Protein AF-A0A5C2RQ95-F1 (afdb_monomer_lite)

pLDDT: mean 75.96, std 21.47, range [30.69, 95.62]

InterPro domains:
  IPR017438 Inorganic polyphosphate/ATP-NAD kinase, N-terminal [G3DSA:3.40.50.10330] (5-101)

Organism: NCBI:txid1328759

Secondary structure (DSSP, 8-state):
-----------------------------------SS--SEEEE--S---HHHHHHHHHHHHHHHHH-TT-EEEE-S-TTPPTTPEEP---TTSPPPSEEE-

Structure (mmCIF, N/CA/C/O backbone):
data_AF-A0A5C2RQ95-F1
#
_entry.id   AF-A0A5C2RQ95-F1
#
loop_
_atom_site.group_PDB
_atom_site.id
_atom_site.type_symbol
_atom_site.label_atom_id
_atom_site.label_alt_id
_atom_site.label_comp_id
_atom_site.label_asym_id
_atom_site.label_entity_id
_atom_site.label_seq_id
_atom_site.pdbx_PDB_ins_code
_atom_site.Cartn_x
_atom_site.Cartn_y
_atom_site.Cartn_z
_atom_site.occupancy
_atom_site.B_iso_or_equiv
_atom_site.auth_seq_id
_atom_site.auth_comp_id
_atom_site.auth_asym_id
_atom_site.auth_atom_id
_atom_site.pdbx_PDB_model_num
ATOM 1 N N . MET A 1 1 ? 70.426 -55.345 15.291 1.00 38.66 1 MET A N 1
ATOM 2 C CA . MET A 1 1 ? 71.324 -54.428 16.028 1.00 38.66 1 MET A CA 1
ATOM 3 C C . MET A 1 1 ? 70.531 -53.133 16.248 1.00 38.66 1 MET A C 1
ATOM 5 O O . MET A 1 1 ? 70.116 -52.571 15.247 1.00 38.66 1 MET A O 1
ATOM 9 N N . GLN A 1 2 ? 69.908 -52.916 17.423 1.00 34.28 2 GLN A N 1
ATOM 10 C CA . GLN A 1 2 ? 70.396 -52.098 18.573 1.00 34.28 2 GLN A CA 1
ATOM 11 C C . GLN A 1 2 ? 70.689 -50.635 18.153 1.00 34.28 2 GLN A C 1
ATOM 13 O O . GLN A 1 2 ? 71.493 -50.454 17.251 1.00 34.28 2 GLN A O 1
ATOM 18 N N . ASN A 1 3 ? 70.032 -49.563 18.639 1.00 30.69 3 ASN A N 1
ATOM 19 C CA . ASN A 1 3 ? 69.740 -49.069 20.014 1.00 30.69 3 ASN A CA 1
ATOM 20 C C . ASN A 1 3 ? 68.450 -48.172 20.010 1.00 30.69 3 ASN A C 1
ATOM 22 O O . ASN A 1 3 ? 68.146 -47.632 18.952 1.00 30.69 3 ASN A O 1
ATOM 26 N N . ILE A 1 4 ? 67.557 -48.017 21.021 1.00 36.50 4 ILE A N 1
ATOM 27 C CA . ILE A 1 4 ? 67.651 -47.644 22.471 1.00 36.50 4 ILE A CA 1
ATOM 28 C C . ILE A 1 4 ? 68.211 -46.202 22.624 1.00 36.50 4 ILE A C 1
ATOM 30 O O . ILE A 1 4 ? 69.258 -45.943 22.053 1.00 36.50 4 ILE A O 1
ATOM 34 N N . LEU A 1 5 ? 67.682 -45.176 23.323 1.00 35.31 5 LEU A N 1
ATOM 35 C CA . LEU A 1 5 ? 66.635 -44.880 24.337 1.00 35.31 5 LEU A CA 1
ATOM 36 C C . LEU A 1 5 ? 66.556 -43.317 24.421 1.00 35.31 5 LEU A C 1
ATOM 38 O O . LEU A 1 5 ? 67.523 -42.670 24.030 1.00 35.31 5 LEU A O 1
ATOM 42 N N . VAL A 1 6 ? 65.472 -42.635 24.831 1.00 36.56 6 VAL A N 1
ATOM 43 C CA . VAL A 1 6 ? 65.218 -42.017 26.174 1.00 36.56 6 VAL A CA 1
ATOM 44 C C . VAL A 1 6 ? 64.040 -41.024 25.974 1.00 36.56 6 VAL A C 1
ATOM 46 O O . VAL A 1 6 ? 64.121 -40.199 25.074 1.00 36.56 6 VAL A O 1
ATOM 49 N N . SER A 1 7 ? 62.851 -41.214 26.587 1.00 36.97 7 SER A N 1
ATOM 50 C CA . SER A 1 7 ? 62.393 -40.719 27.924 1.00 36.97 7 SER A CA 1
ATOM 51 C C . SER A 1 7 ? 62.206 -39.178 27.972 1.00 36.97 7 SER A C 1
ATOM 53 O O . SER A 1 7 ? 63.091 -38.474 27.518 1.00 36.97 7 SER A O 1
ATOM 55 N N . LEU A 1 8 ? 61.168 -38.507 28.507 1.00 37.28 8 LEU A N 1
ATOM 56 C CA . LEU A 1 8 ? 60.124 -38.760 29.523 1.00 37.28 8 LEU A CA 1
ATOM 57 C C . LEU A 1 8 ? 59.082 -37.606 29.529 1.00 37.28 8 LEU A C 1
ATOM 59 O O . LEU A 1 8 ? 59.380 -36.522 29.032 1.00 37.28 8 LEU A O 1
ATOM 63 N N . ARG A 1 9 ? 57.989 -37.819 30.296 1.00 37.69 9 ARG A N 1
ATOM 64 C CA . ARG A 1 9 ? 56.918 -36.908 30.809 1.00 37.69 9 ARG A CA 1
ATOM 65 C C . ARG A 1 9 ? 55.634 -36.956 29.958 1.00 37.69 9 ARG A C 1
ATOM 67 O O . ARG A 1 9 ? 55.657 -36.549 28.811 1.00 37.69 9 ARG A O 1
ATOM 74 N N . GLY A 1 10 ? 54.500 -37.520 30.394 1.00 31.94 10 GLY A N 1
ATOM 75 C CA . GLY A 1 10 ? 53.832 -37.453 31.708 1.00 31.94 10 GLY A CA 1
ATOM 76 C C . GLY A 1 10 ? 52.974 -36.182 31.739 1.00 31.94 10 GLY A C 1
ATOM 77 O O . GLY A 1 10 ? 53.542 -35.099 31.795 1.00 31.94 10 GLY A O 1
ATOM 78 N N . SER A 1 11 ? 51.650 -36.235 31.543 1.00 44.09 11 SER A N 1
ATOM 79 C CA . SER A 1 11 ? 50.656 -36.440 32.615 1.00 44.09 11 SER A CA 1
ATOM 80 C C . SER A 1 11 ? 49.204 -36.497 32.068 1.00 44.09 11 SER A C 1
ATOM 82 O O . SER A 1 11 ? 48.991 -36.177 30.900 1.00 44.09 11 SER A O 1
ATOM 84 N N . PRO A 1 12 ? 48.212 -36.922 32.882 1.00 46.44 12 PRO A N 1
ATOM 85 C CA . PRO A 1 12 ? 46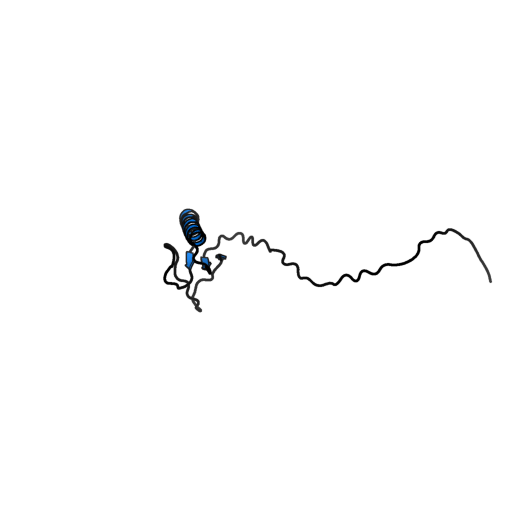.966 -37.559 32.437 1.00 46.44 12 PRO A CA 1
ATOM 86 C C . PRO A 1 12 ? 45.736 -36.640 32.514 1.00 46.44 12 PRO A C 1
ATOM 88 O O . PRO A 1 12 ? 45.699 -35.771 33.380 1.00 46.44 12 PRO A O 1
ATOM 91 N N . THR A 1 13 ? 44.667 -36.903 31.744 1.00 37.47 13 THR A N 1
ATOM 92 C CA . THR A 1 13 ? 43.289 -36.778 32.276 1.00 37.47 13 THR A CA 1
ATOM 93 C C . THR A 1 13 ? 42.237 -37.577 31.489 1.00 37.47 13 THR A C 1
ATOM 95 O O . THR A 1 13 ? 42.148 -37.538 30.267 1.00 37.47 13 THR A O 1
ATOM 98 N N . THR A 1 14 ? 41.455 -38.297 32.284 1.00 41.19 14 THR A N 1
ATOM 99 C CA . THR A 1 14 ? 40.262 -39.128 32.097 1.00 41.19 14 THR A CA 1
ATOM 100 C C . THR A 1 14 ? 39.053 -38.426 31.446 1.00 41.19 14 THR A C 1
ATOM 102 O O . THR A 1 14 ? 38.634 -37.369 31.895 1.00 41.19 14 THR A O 1
ATOM 105 N N . THR A 1 15 ? 38.504 -39.087 30.421 1.00 39.03 15 THR A N 1
ATOM 106 C CA . THR A 1 15 ? 37.096 -39.477 30.149 1.00 39.03 15 THR A CA 1
ATOM 107 C C . THR A 1 15 ? 35.890 -38.512 30.266 1.00 39.03 15 THR A C 1
ATOM 109 O O . THR A 1 15 ? 35.686 -37.827 31.258 1.00 39.03 15 THR A O 1
ATOM 112 N N . HIS A 1 16 ? 34.984 -38.706 29.286 1.00 42.34 16 HIS A N 1
ATOM 113 C CA . HIS A 1 16 ? 33.536 -38.425 29.216 1.00 42.34 16 HIS A CA 1
ATOM 114 C C . HIS A 1 16 ? 33.072 -36.964 29.088 1.00 42.34 16 HIS A C 1
ATOM 116 O O . HIS A 1 16 ? 33.043 -36.215 30.055 1.00 42.34 16 HIS A O 1
ATOM 122 N N . THR A 1 17 ? 32.464 -36.626 27.944 1.00 39.97 17 THR A N 1
ATOM 123 C CA . THR A 1 17 ? 30.991 -36.565 27.829 1.00 39.97 17 THR A CA 1
ATOM 124 C C . THR A 1 17 ? 30.573 -36.235 26.395 1.00 39.97 17 THR A C 1
ATOM 126 O O . THR A 1 17 ? 31.084 -35.324 25.756 1.00 39.97 17 THR A O 1
ATOM 129 N N . SER A 1 18 ? 29.634 -37.042 25.915 1.00 50.84 18 SER A N 1
ATOM 130 C CA . SER A 1 18 ? 28.886 -36.913 24.672 1.00 50.84 18 SER A CA 1
ATOM 131 C C . SER A 1 18 ? 28.070 -35.619 24.626 1.00 50.84 18 SER A C 1
ATOM 133 O O . SER A 1 18 ? 27.235 -35.390 25.498 1.00 50.84 18 SER A O 1
ATOM 135 N N . CYS A 1 19 ? 28.185 -34.875 23.533 1.00 35.62 19 CYS A N 1
ATOM 136 C CA . CYS A 1 19 ? 27.106 -34.030 23.035 1.00 35.62 19 CYS A CA 1
ATOM 137 C C . CYS A 1 19 ? 27.046 -34.169 21.509 1.00 35.62 19 CYS A C 1
ATOM 139 O O . CYS A 1 19 ? 27.772 -33.506 20.774 1.00 35.62 19 CYS A O 1
ATOM 141 N N . ASN A 1 20 ? 26.172 -35.067 21.041 1.00 48.62 20 ASN A N 1
ATOM 142 C CA . ASN A 1 20 ? 25.694 -35.062 19.662 1.00 48.62 20 ASN A CA 1
ATOM 143 C C . ASN A 1 20 ? 25.032 -33.704 19.397 1.00 48.62 20 ASN A C 1
ATOM 145 O O . ASN A 1 20 ? 23.923 -33.447 19.867 1.00 48.62 20 ASN A O 1
ATOM 149 N N . ALA A 1 21 ? 25.717 -32.834 18.660 1.00 47.78 21 ALA A N 1
ATOM 150 C CA . ALA A 1 21 ? 25.097 -31.666 18.061 1.00 47.78 21 ALA A CA 1
ATOM 151 C C . ALA A 1 21 ? 24.236 -32.146 16.886 1.00 47.78 21 ALA A C 1
ATOM 153 O O . ALA A 1 21 ? 24.747 -32.696 15.913 1.00 47.78 21 ALA A O 1
ATOM 154 N N . ASN A 1 22 ? 22.923 -31.985 17.013 1.00 58.09 22 ASN A N 1
ATOM 155 C CA . ASN A 1 22 ? 21.973 -32.247 15.941 1.00 58.09 22 ASN A CA 1
ATOM 156 C C . ASN A 1 22 ? 22.106 -31.114 14.901 1.00 58.09 22 ASN A C 1
ATOM 158 O O . ASN A 1 22 ? 21.931 -29.954 15.287 1.00 58.09 22 ASN A O 1
ATOM 162 N N . PRO A 1 23 ? 22.439 -31.378 13.626 1.00 62.28 23 PRO A N 1
ATOM 163 C CA . PRO A 1 23 ? 22.611 -30.325 12.642 1.00 62.28 23 PRO A CA 1
ATOM 164 C C . PRO A 1 23 ? 21.309 -30.162 11.869 1.00 62.28 23 PRO A C 1
ATOM 166 O O . PRO A 1 23 ? 21.198 -30.718 10.794 1.00 62.28 23 PRO A O 1
ATOM 169 N N . ASP A 1 24 ? 20.320 -29.442 12.400 1.00 61.56 24 ASP A N 1
ATOM 170 C CA . ASP A 1 24 ? 19.222 -28.958 11.555 1.00 61.56 24 ASP A CA 1
ATOM 171 C C . ASP A 1 24 ? 18.406 -27.868 12.248 1.00 61.56 24 ASP A C 1
ATOM 173 O O . ASP A 1 24 ? 17.505 -28.117 13.051 1.00 61.56 24 ASP A O 1
ATOM 177 N N . THR A 1 25 ? 18.673 -26.617 11.886 1.00 63.22 25 THR A N 1
ATOM 178 C CA . THR A 1 25 ? 17.584 -25.651 11.715 1.00 63.22 25 THR A CA 1
ATOM 179 C C . THR A 1 25 ? 18.032 -24.596 10.707 1.00 63.22 25 THR A C 1
ATOM 181 O O . THR A 1 25 ? 19.037 -23.928 10.951 1.00 63.22 25 THR A O 1
ATOM 184 N N . PRO A 1 26 ? 17.346 -24.441 9.560 1.00 58.72 26 PRO A N 1
ATOM 185 C CA . PRO A 1 26 ? 17.697 -23.408 8.601 1.00 58.72 26 PRO A CA 1
ATOM 186 C C . PRO A 1 26 ? 17.450 -22.040 9.233 1.00 58.72 26 PRO A C 1
ATOM 188 O O . PRO A 1 26 ? 16.334 -21.705 9.640 1.00 58.72 26 PRO A O 1
ATOM 191 N N . ASP A 1 27 ? 18.531 -21.275 9.318 1.00 57.53 27 ASP A N 1
ATOM 192 C CA . ASP A 1 27 ? 18.563 -19.883 9.725 1.00 57.53 27 ASP A CA 1
ATOM 193 C C . ASP A 1 27 ? 17.559 -19.081 8.879 1.00 57.53 27 ASP A C 1
ATOM 195 O O . ASP A 1 27 ? 17.742 -18.876 7.676 1.00 57.53 27 ASP A O 1
ATOM 199 N N . LYS A 1 28 ? 16.456 -18.642 9.498 1.00 61.12 28 LYS A N 1
ATOM 200 C CA . LYS A 1 28 ? 15.562 -17.628 8.924 1.00 61.12 28 LYS A CA 1
ATOM 201 C C . LYS A 1 28 ? 16.233 -16.261 9.062 1.00 61.12 28 LYS A C 1
ATOM 203 O O . LYS A 1 28 ? 15.689 -15.358 9.698 1.00 61.12 28 LYS A O 1
ATOM 208 N N . THR A 1 29 ? 17.416 -16.091 8.482 1.00 61.38 29 THR A N 1
ATOM 209 C CA . THR A 1 29 ? 18.078 -14.793 8.454 1.00 61.38 29 THR A CA 1
ATOM 210 C C . THR A 1 29 ? 17.258 -13.883 7.551 1.00 61.38 29 THR A C 1
ATOM 212 O O . THR A 1 29 ? 17.144 -14.105 6.342 1.00 61.38 29 THR A O 1
ATOM 215 N N . ALA A 1 30 ? 16.655 -12.849 8.135 1.00 61.88 30 ALA A N 1
ATOM 216 C CA . ALA A 1 30 ? 16.008 -11.791 7.378 1.00 61.88 30 ALA A CA 1
ATOM 217 C C . ALA A 1 30 ? 17.029 -11.194 6.393 1.00 61.88 30 ALA A C 1
ATOM 219 O O . ALA A 1 30 ? 17.993 -10.539 6.794 1.00 61.88 30 ALA A O 1
ATOM 220 N N . ARG A 1 31 ? 16.850 -11.442 5.090 1.00 73.56 31 ARG A N 1
ATOM 221 C CA . ARG A 1 31 ? 17.704 -10.839 4.062 1.00 73.56 31 ARG A CA 1
ATOM 222 C C . ARG A 1 31 ? 17.320 -9.374 3.939 1.00 73.56 31 ARG A C 1
ATOM 224 O O . ARG A 1 31 ? 16.189 -9.054 3.582 1.00 73.56 31 ARG A O 1
ATOM 231 N N . ARG A 1 32 ? 18.267 -8.476 4.220 1.00 64.12 32 ARG A N 1
ATOM 232 C CA . ARG A 1 32 ? 18.078 -7.047 3.974 1.00 64.12 32 ARG A CA 1
ATOM 233 C C . ARG A 1 32 ? 17.991 -6.827 2.467 1.00 64.12 32 ARG A C 1
ATOM 235 O O . ARG A 1 32 ? 18.992 -6.933 1.763 1.00 64.12 32 ARG A O 1
ATOM 242 N N . VAL A 1 33 ? 16.792 -6.541 1.979 1.00 67.81 33 VAL A N 1
ATOM 243 C CA . VAL A 1 33 ? 16.565 -6.194 0.579 1.00 67.81 33 VAL A CA 1
ATOM 244 C C . VAL A 1 33 ? 16.884 -4.713 0.409 1.00 67.81 33 VAL A C 1
ATOM 246 O O . VAL A 1 33 ? 16.088 -3.851 0.759 1.00 67.81 33 VAL A O 1
ATOM 249 N N . THR A 1 34 ? 18.080 -4.410 -0.090 1.00 63.31 34 THR A N 1
ATOM 250 C CA . THR A 1 34 ? 18.441 -3.065 -0.551 1.00 63.31 34 THR A CA 1
ATOM 251 C C . THR A 1 34 ? 18.574 -3.097 -2.064 1.00 63.31 34 THR A C 1
ATOM 253 O O . THR A 1 34 ? 19.677 -2.997 -2.599 1.00 63.31 34 THR A O 1
ATOM 256 N N . HIS A 1 35 ? 17.461 -3.288 -2.774 1.00 60.06 35 HIS A N 1
ATOM 257 C CA . HIS A 1 35 ? 17.434 -2.882 -4.174 1.00 60.06 35 HIS A CA 1
ATOM 258 C C . HIS A 1 35 ? 17.555 -1.359 -4.131 1.00 60.06 35 HIS A C 1
ATOM 260 O O . HIS A 1 35 ? 16.681 -0.706 -3.574 1.00 60.06 35 HIS A O 1
ATOM 266 N N . GLY A 1 36 ? 18.648 -0.775 -4.627 1.00 61.81 36 GLY A N 1
ATOM 267 C CA . GLY A 1 36 ? 18.838 0.685 -4.701 1.00 61.81 36 GLY A CA 1
ATOM 268 C C . GLY A 1 36 ? 17.862 1.381 -5.665 1.00 61.81 36 GLY A C 1
ATOM 269 O O . GLY A 1 36 ? 18.211 2.381 -6.278 1.00 61.81 36 GLY A O 1
ATOM 270 N N . ILE A 1 37 ? 16.677 0.799 -5.843 1.00 71.06 37 ILE A N 1
ATOM 271 C CA . ILE A 1 37 ? 15.620 1.123 -6.781 1.00 71.06 37 ILE A CA 1
ATOM 272 C C . ILE A 1 37 ? 14.374 1.329 -5.922 1.00 71.06 37 ILE A C 1
ATOM 274 O O . ILE A 1 37 ? 13.937 0.407 -5.231 1.00 71.06 37 ILE A O 1
ATOM 278 N N . SER A 1 38 ? 13.824 2.540 -5.943 1.00 82.88 38 SER A N 1
ATOM 279 C CA . SER A 1 38 ? 12.523 2.810 -5.335 1.00 82.88 38 SER A CA 1
ATOM 280 C C . SER A 1 38 ? 11.454 1.957 -6.032 1.00 82.88 38 SER A C 1
ATOM 282 O O . SER A 1 38 ? 11.435 1.936 -7.267 1.00 82.88 38 SER A O 1
ATOM 284 N N . PRO A 1 39 ? 10.582 1.252 -5.287 1.00 91.25 39 PRO A N 1
ATOM 285 C CA . PRO A 1 39 ? 9.513 0.461 -5.887 1.00 91.25 39 PRO A CA 1
ATOM 286 C C . PRO A 1 39 ? 8.581 1.383 -6.671 1.00 91.25 39 PRO A C 1
ATOM 288 O O . PRO A 1 39 ? 8.212 2.441 -6.175 1.00 91.25 39 PRO A O 1
ATOM 291 N N . LYS A 1 40 ? 8.196 0.989 -7.882 1.00 93.38 40 LYS A N 1
ATOM 292 C CA . LYS A 1 40 ? 7.229 1.700 -8.727 1.00 93.38 40 LYS A CA 1
ATOM 293 C C . LYS A 1 40 ? 5.803 1.232 -8.468 1.00 93.38 40 LYS A C 1
ATOM 295 O O . LYS A 1 40 ? 4.863 1.981 -8.725 1.00 93.38 40 LYS A O 1
ATOM 300 N N . SER A 1 41 ? 5.636 0.014 -7.962 1.00 94.44 41 SER A N 1
ATOM 301 C CA . SER A 1 41 ? 4.337 -0.590 -7.673 1.00 94.44 41 SER A CA 1
ATOM 302 C C . SER A 1 41 ? 4.312 -1.239 -6.287 1.00 94.44 41 SER A C 1
ATOM 304 O O . SER A 1 41 ? 5.178 -2.036 -5.921 1.00 94.44 41 SER A O 1
ATOM 306 N N . VAL A 1 42 ? 3.291 -0.903 -5.499 1.00 94.88 42 VAL A N 1
ATOM 307 C CA . VAL A 1 42 ? 3.089 -1.438 -4.147 1.00 94.88 42 VAL A CA 1
ATOM 308 C C . VAL A 1 42 ? 1.714 -2.078 -4.070 1.00 94.88 42 VAL A C 1
ATOM 310 O O . VAL A 1 42 ? 0.725 -1.429 -4.387 1.00 94.88 42 VAL A O 1
ATOM 313 N N . LEU A 1 43 ? 1.630 -3.325 -3.615 1.00 95.19 43 LEU A N 1
ATOM 314 C CA . LEU A 1 43 ? 0.370 -3.987 -3.294 1.00 95.19 43 LEU A CA 1
ATOM 315 C C . LEU A 1 43 ? 0.180 -4.020 -1.778 1.00 95.19 43 LEU A C 1
ATOM 317 O O . LEU A 1 43 ? 0.952 -4.654 -1.058 1.00 95.19 43 LEU A O 1
ATOM 321 N N . ILE A 1 44 ? -0.872 -3.366 -1.300 1.00 93.69 44 ILE A N 1
ATOM 322 C CA . ILE A 1 44 ? -1.318 -3.482 0.085 1.00 93.69 44 ILE A CA 1
ATOM 323 C C . ILE A 1 44 ? -2.327 -4.626 0.145 1.00 93.69 44 ILE A C 1
ATOM 325 O O . ILE A 1 44 ? -3.384 -4.579 -0.487 1.00 93.69 44 ILE A O 1
ATOM 329 N N . VAL A 1 45 ? -1.993 -5.660 0.909 1.00 90.00 45 VAL A N 1
ATOM 330 C CA . VAL A 1 45 ? -2.917 -6.738 1.259 1.00 90.00 45 VAL A CA 1
ATOM 331 C C . VAL A 1 45 ? -3.288 -6.580 2.721 1.00 90.00 45 VAL A C 1
ATOM 333 O O . VAL A 1 45 ? -2.452 -6.240 3.548 1.00 90.00 45 VAL A O 1
ATOM 336 N N . ASN A 1 46 ? -4.547 -6.813 3.067 1.00 85.12 46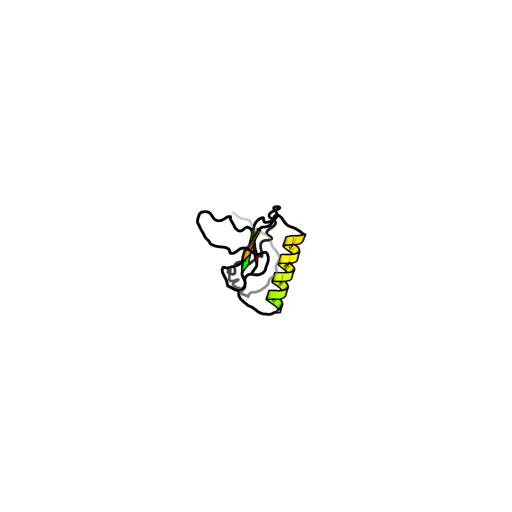 ASN A N 1
ATOM 337 C CA . ASN A 1 46 ? -4.966 -6.715 4.454 1.00 85.12 46 ASN A CA 1
ATOM 338 C C . ASN A 1 46 ? -5.852 -7.904 4.815 1.00 85.12 46 ASN A C 1
ATOM 340 O O . ASN A 1 46 ? -6.854 -8.176 4.159 1.00 85.12 46 ASN A O 1
ATOM 344 N N . LYS A 1 47 ? -5.533 -8.590 5.913 1.00 81.00 47 LYS A N 1
ATOM 345 C CA . LYS A 1 47 ? -6.370 -9.675 6.437 1.00 81.00 47 LYS A CA 1
ATOM 346 C C . LYS A 1 47 ? -7.387 -9.202 7.482 1.00 81.00 47 LYS A C 1
ATOM 348 O O . LYS A 1 47 ? -8.457 -9.800 7.581 1.00 81.00 47 LYS A O 1
ATOM 353 N N . LEU A 1 48 ? -7.089 -8.153 8.256 1.00 84.50 48 LEU A N 1
ATOM 354 C CA . LEU A 1 48 ? -7.876 -7.728 9.423 1.00 84.50 48 LEU A CA 1
ATOM 355 C C . LEU A 1 48 ? -8.358 -6.275 9.302 1.00 84.50 48 LEU A C 1
ATOM 357 O O . LEU A 1 48 ? -7.589 -5.360 9.039 1.00 84.50 48 LEU A O 1
ATOM 361 N N . ARG A 1 49 ? -9.649 -6.036 9.550 1.00 83.44 49 ARG A N 1
ATOM 362 C CA . ARG A 1 49 ? -10.288 -4.709 9.430 1.00 83.44 49 ARG A CA 1
ATOM 363 C C . ARG A 1 49 ? -10.448 -4.003 10.766 1.00 83.44 49 ARG A C 1
ATOM 365 O O . ARG A 1 49 ? -11.509 -3.476 11.089 1.00 83.44 49 ARG A O 1
ATOM 372 N N . THR A 1 50 ? -9.410 -4.045 11.590 1.00 91.69 50 THR A N 1
ATOM 373 C CA . THR A 1 50 ? -9.443 -3.301 12.847 1.00 91.69 50 THR A CA 1
ATOM 374 C C . THR A 1 50 ? -9.198 -1.823 12.559 1.00 91.69 50 THR A C 1
ATOM 376 O O . THR A 1 50 ? -8.441 -1.473 11.653 1.00 91.69 50 THR A O 1
ATOM 379 N N . LYS A 1 51 ? -9.829 -0.946 13.343 1.00 91.69 51 LYS A N 1
ATOM 380 C CA . LYS A 1 51 ? -9.658 0.507 13.220 1.00 91.69 51 LYS A CA 1
ATOM 381 C C . LYS A 1 51 ? -8.176 0.940 13.160 1.00 91.69 51 LYS A C 1
ATOM 383 O O . LYS A 1 51 ? -7.847 1.687 12.245 1.00 91.69 51 LYS A O 1
ATOM 388 N N . PRO A 1 52 ? -7.262 0.409 14.002 1.00 92.69 52 PRO A N 1
ATOM 389 C CA . PRO A 1 52 ? -5.842 0.757 13.910 1.00 92.69 52 PRO A CA 1
ATOM 390 C C . PRO A 1 52 ? -5.187 0.384 12.573 1.00 92.69 52 PRO A C 1
ATOM 392 O O . PRO A 1 52 ? -4.296 1.088 12.112 1.00 92.69 52 PRO A O 1
ATOM 395 N N . VAL A 1 53 ? -5.614 -0.713 11.937 1.00 90.00 53 VAL A N 1
ATOM 396 C CA . VAL A 1 53 ? -5.069 -1.134 10.636 1.00 90.00 53 VAL A CA 1
ATOM 397 C C . VAL A 1 53 ? -5.553 -0.208 9.527 1.00 90.00 53 VAL A C 1
ATOM 399 O O . VAL A 1 53 ? -4.759 0.194 8.683 1.00 90.00 53 VAL A O 1
ATOM 402 N N . VAL A 1 54 ? -6.833 0.168 9.546 1.00 90.06 54 VAL A N 1
ATOM 403 C CA . VAL A 1 54 ? -7.393 1.116 8.572 1.00 90.06 54 VAL A CA 1
ATOM 404 C C . VAL A 1 54 ? -6.682 2.469 8.670 1.00 90.06 54 VAL A C 1
ATOM 406 O O . VAL A 1 54 ? -6.181 2.963 7.665 1.00 90.06 54 VAL A O 1
ATOM 409 N N . GLU A 1 55 ? -6.533 3.012 9.881 1.00 93.06 55 GLU A N 1
ATOM 410 C CA . GLU A 1 55 ? -5.841 4.290 10.117 1.00 93.06 55 GLU A CA 1
ATOM 411 C C . GLU A 1 55 ? -4.364 4.246 9.682 1.00 93.06 55 GLU A C 1
ATOM 413 O O . GLU A 1 55 ? -3.837 5.214 9.122 1.00 93.06 55 GLU A O 1
ATOM 418 N N . ALA A 1 56 ? -3.685 3.114 9.895 1.00 92.94 56 ALA A N 1
ATOM 419 C CA . ALA A 1 56 ? -2.311 2.921 9.440 1.00 92.94 56 ALA A CA 1
ATOM 420 C C . ALA A 1 56 ? -2.210 2.888 7.907 1.00 92.94 56 ALA A C 1
ATOM 422 O O . ALA A 1 56 ? -1.311 3.514 7.345 1.00 92.94 56 ALA A O 1
ATOM 423 N N . ILE A 1 57 ? -3.139 2.204 7.227 1.00 93.06 57 ILE A N 1
ATOM 424 C CA . ILE A 1 57 ? -3.197 2.161 5.760 1.00 93.06 57 ILE A CA 1
ATOM 425 C C . ILE A 1 57 ? -3.454 3.561 5.196 1.00 93.06 57 ILE A C 1
ATOM 427 O O . ILE A 1 57 ? -2.739 3.986 4.294 1.00 93.06 57 ILE A O 1
ATOM 431 N N . GLU A 1 58 ? -4.409 4.311 5.746 1.00 93.25 58 GLU A N 1
ATOM 432 C CA . GLU A 1 58 ? -4.691 5.688 5.318 1.00 93.25 58 GLU A CA 1
ATOM 433 C C . GLU A 1 58 ? -3.471 6.602 5.492 1.00 93.25 58 GLU A C 1
ATOM 435 O O . GLU A 1 58 ? -3.106 7.352 4.583 1.00 93.25 58 GLU A O 1
ATOM 440 N N . THR A 1 59 ? -2.791 6.496 6.637 1.00 94.94 59 THR A N 1
ATOM 441 C CA . THR A 1 59 ? -1.570 7.262 6.919 1.00 94.94 59 THR A CA 1
ATOM 442 C C . THR A 1 59 ? -0.449 6.908 5.941 1.00 94.94 59 THR A C 1
ATOM 444 O O . THR A 1 59 ? 0.234 7.797 5.428 1.00 94.94 59 THR A O 1
ATOM 447 N N . LEU A 1 60 ? -0.273 5.617 5.647 1.00 94.25 60 LEU A N 1
ATOM 448 C CA . LEU A 1 60 ? 0.721 5.135 4.694 1.00 94.25 60 LEU A CA 1
ATOM 449 C C . LEU A 1 60 ? 0.423 5.623 3.273 1.00 94.25 60 LEU A C 1
ATOM 451 O O . LEU A 1 60 ? 1.324 6.117 2.599 1.00 94.25 60 LEU A O 1
ATOM 455 N N . LEU A 1 61 ? -0.828 5.524 2.825 1.00 93.94 61 LEU A N 1
ATOM 456 C CA . LEU A 1 61 ? -1.246 5.985 1.501 1.00 93.94 61 LEU A CA 1
ATOM 457 C C . LEU A 1 61 ? -1.014 7.480 1.329 1.00 93.94 61 LEU A C 1
ATOM 459 O O . LEU A 1 61 ? -0.454 7.902 0.317 1.00 93.94 61 LEU A O 1
ATOM 463 N N . LYS A 1 62 ? -1.366 8.271 2.347 1.00 95.62 62 LYS A N 1
ATOM 464 C CA . LYS A 1 62 ? -1.077 9.703 2.366 1.00 95.62 62 LYS A CA 1
ATOM 465 C C . LYS A 1 62 ? 0.423 9.958 2.214 1.00 95.62 62 LYS A C 1
ATOM 467 O O . LYS A 1 62 ? 0.824 10.700 1.321 1.00 95.62 62 LYS A O 1
ATOM 472 N N . TYR A 1 63 ? 1.252 9.293 3.016 1.00 95.00 63 TYR A N 1
ATOM 473 C CA . TYR A 1 63 ? 2.706 9.441 2.951 1.00 95.00 63 TYR A CA 1
ATOM 474 C C . TYR A 1 63 ? 3.282 9.072 1.576 1.00 95.00 63 TYR A C 1
ATOM 476 O O . TYR A 1 63 ? 4.081 9.832 1.030 1.00 95.00 63 TYR A O 1
ATOM 484 N N . ILE A 1 64 ? 2.855 7.944 0.993 1.00 93.69 64 ILE A N 1
ATOM 485 C CA . ILE A 1 64 ? 3.300 7.521 -0.342 1.00 93.69 64 ILE A CA 1
ATOM 486 C C . ILE A 1 64 ? 2.897 8.565 -1.383 1.00 93.69 64 ILE A C 1
ATOM 488 O O . ILE A 1 64 ? 3.744 8.993 -2.158 1.00 93.69 64 ILE A O 1
ATOM 492 N N . SER A 1 65 ? 1.651 9.043 -1.354 1.00 93.56 65 SER A N 1
ATOM 493 C CA . SER A 1 65 ? 1.178 10.045 -2.315 1.00 93.56 65 SER A CA 1
ATOM 494 C C . SER A 1 65 ? 1.935 11.378 -2.231 1.00 93.56 65 SER A C 1
ATOM 496 O O . SER A 1 65 ? 2.146 12.030 -3.250 1.00 93.56 65 SER A O 1
ATOM 498 N N . GLU A 1 66 ? 2.381 11.775 -1.033 1.00 95.19 66 GLU A N 1
ATOM 499 C CA . GLU A 1 66 ? 3.115 13.025 -0.810 1.00 95.19 66 GLU A CA 1
ATOM 500 C C . GLU A 1 66 ? 4.610 12.913 -1.140 1.00 95.19 66 GLU A C 1
ATOM 502 O O . GLU A 1 66 ? 5.223 13.8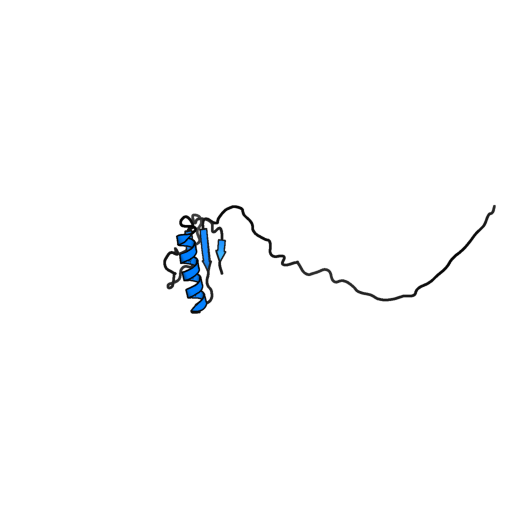97 -1.557 1.00 95.19 66 GLU A O 1
ATOM 507 N N . LYS A 1 67 ? 5.227 11.750 -0.894 1.00 95.50 67 LYS A N 1
ATOM 508 C CA . LYS A 1 67 ? 6.685 11.563 -1.011 1.00 95.50 67 LYS A CA 1
ATOM 509 C C . LYS A 1 67 ? 7.123 10.849 -2.281 1.00 95.50 67 LYS A C 1
ATOM 511 O O . LYS A 1 67 ? 8.249 11.072 -2.715 1.00 95.50 67 LYS A O 1
ATOM 516 N N . TYR A 1 68 ? 6.253 10.023 -2.848 1.00 94.19 68 TYR A N 1
ATOM 517 C CA . TYR A 1 68 ? 6.531 9.161 -3.992 1.00 94.19 68 TYR A CA 1
ATOM 518 C C . TYR A 1 68 ? 5.335 9.166 -4.965 1.00 94.19 68 TYR A C 1
ATOM 520 O O . TYR A 1 68 ? 4.685 8.136 -5.158 1.00 94.19 68 TYR A O 1
ATOM 528 N N . PRO A 1 69 ? 4.987 10.327 -5.555 1.00 93.62 69 PRO A N 1
ATOM 529 C CA . PRO A 1 69 ? 3.798 10.479 -6.402 1.00 93.62 69 PRO A CA 1
ATOM 530 C C . PRO A 1 69 ? 3.800 9.590 -7.660 1.00 93.62 69 PRO A C 1
ATOM 532 O O . PRO A 1 69 ? 2.752 9.360 -8.259 1.00 93.62 69 PRO A O 1
ATOM 535 N N . GLU A 1 70 ? 4.961 9.092 -8.079 1.00 92.88 70 GLU A N 1
ATOM 536 C CA . GLU A 1 70 ? 5.126 8.161 -9.194 1.00 92.88 70 GLU A CA 1
ATOM 537 C C . GLU A 1 70 ? 4.715 6.719 -8.856 1.00 92.88 70 GLU A C 1
ATOM 539 O O . GLU A 1 70 ? 4.453 5.921 -9.762 1.00 92.88 70 GLU A O 1
ATOM 544 N N . VAL A 1 71 ? 4.641 6.381 -7.565 1.00 94.00 71 VAL A N 1
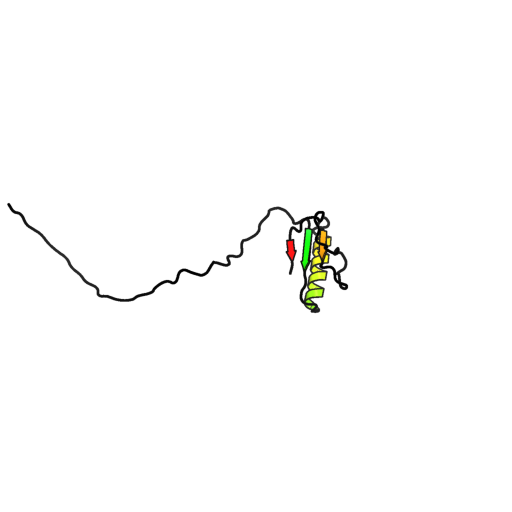ATOM 545 C CA . VAL A 1 71 ? 4.392 5.018 -7.097 1.00 94.00 71 VAL A CA 1
ATOM 546 C C . VAL A 1 71 ? 2.921 4.670 -7.236 1.00 94.00 71 VAL A C 1
ATOM 548 O O . VAL A 1 71 ? 2.034 5.328 -6.696 1.00 94.00 71 VAL A O 1
ATOM 551 N N . GLN A 1 72 ? 2.660 3.581 -7.949 1.00 95.00 72 GLN A N 1
ATOM 552 C CA . GLN A 1 72 ? 1.324 3.034 -8.109 1.00 95.00 72 GLN A CA 1
ATOM 553 C C . GLN A 1 72 ? 0.992 2.145 -6.919 1.00 95.00 72 GLN A C 1
ATOM 555 O O . GLN A 1 72 ? 1.611 1.098 -6.722 1.00 95.00 72 GLN A O 1
ATOM 560 N N . VAL A 1 73 ? -0.007 2.550 -6.139 1.00 95.31 73 VAL A N 1
ATOM 561 C CA . VAL A 1 73 ? -0.504 1.733 -5.036 1.00 95.31 73 VAL A CA 1
ATOM 562 C C . VAL A 1 73 ? -1.715 0.934 -5.483 1.00 95.31 73 VAL A C 1
ATOM 564 O O . VAL A 1 73 ? -2.671 1.464 -6.053 1.00 95.31 73 VAL A O 1
ATOM 567 N N . TYR A 1 74 ? -1.670 -0.353 -5.187 1.00 95.56 74 TYR A N 1
ATOM 568 C CA . TYR A 1 74 ? -2.716 -1.309 -5.455 1.00 95.56 74 TYR A CA 1
ATOM 569 C C . TYR A 1 74 ? -3.258 -1.914 -4.161 1.00 95.56 74 TYR A C 1
ATOM 571 O O . TYR A 1 74 ? -2.568 -1.978 -3.143 1.00 95.56 74 TYR A O 1
ATOM 579 N N . HIS A 1 75 ? -4.492 -2.398 -4.223 1.00 93.81 75 HIS A N 1
ATOM 580 C CA . HIS A 1 75 ? -5.174 -3.100 -3.148 1.00 93.81 75 H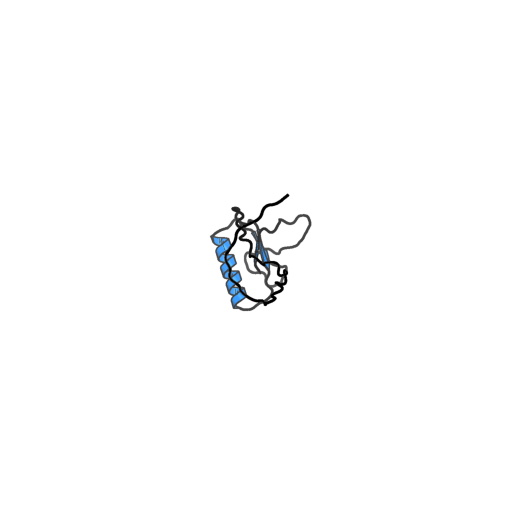IS A CA 1
ATOM 581 C C . HIS A 1 75 ? -5.937 -4.306 -3.708 1.00 93.81 75 HIS A C 1
ATOM 583 O O . HIS A 1 75 ? -6.330 -4.323 -4.877 1.00 93.81 75 HIS A O 1
ATOM 589 N N . GLU A 1 76 ? -6.159 -5.319 -2.874 1.00 88.88 76 GLU A N 1
ATOM 590 C CA . GLU A 1 76 ? -7.035 -6.453 -3.195 1.00 88.88 76 GLU A CA 1
ATOM 591 C C . GLU A 1 76 ? -8.438 -5.993 -3.643 1.00 88.88 76 GLU A C 1
ATOM 593 O O . GLU A 1 76 ? -8.966 -5.007 -3.118 1.00 88.88 76 GLU A O 1
ATOM 598 N N . ASP A 1 77 ? -9.037 -6.714 -4.605 1.00 89.44 77 ASP A N 1
ATOM 599 C CA . ASP A 1 77 ? -10.385 -6.448 -5.136 1.00 89.44 77 ASP A CA 1
ATOM 600 C C . ASP A 1 77 ? -11.448 -6.726 -4.067 1.00 89.44 77 ASP A C 1
ATOM 602 O O . ASP A 1 77 ? -11.904 -7.859 -3.877 1.00 89.44 77 ASP A O 1
ATOM 606 N N . ARG A 1 78 ? -11.768 -5.687 -3.293 1.00 85.50 78 ARG A N 1
ATOM 607 C CA . ARG A 1 78 ? -12.693 -5.731 -2.159 1.00 85.50 78 ARG A CA 1
ATOM 608 C C . ARG A 1 78 ? -13.530 -4.455 -2.098 1.00 85.50 78 ARG A C 1
ATOM 610 O O . ARG A 1 78 ? -13.119 -3.424 -2.613 1.00 85.50 78 ARG A O 1
ATOM 617 N N . PRO A 1 79 ? -14.716 -4.490 -1.474 1.00 84.56 79 PRO A N 1
ATOM 618 C CA . PRO A 1 79 ? -15.612 -3.334 -1.465 1.00 84.56 79 PRO A CA 1
ATOM 619 C C . PRO A 1 79 ? -15.088 -2.140 -0.650 1.00 84.56 79 PRO A C 1
ATOM 621 O O . PRO A 1 79 ? -15.594 -1.036 -0.808 1.00 84.56 79 PRO A O 1
ATOM 624 N N . ASP A 1 80 ? -14.097 -2.344 0.216 1.00 84.94 80 ASP A N 1
ATOM 625 C CA . ASP A 1 80 ? -13.565 -1.352 1.150 1.00 84.94 80 ASP A CA 1
ATOM 626 C C . ASP A 1 80 ? -12.178 -0.824 0.751 1.00 84.94 80 ASP A C 1
ATOM 628 O O . ASP A 1 80 ? -11.322 -0.575 1.598 1.00 84.94 80 ASP A O 1
ATOM 632 N N . ILE A 1 81 ? -11.936 -0.682 -0.553 1.00 86.56 81 ILE A N 1
ATOM 633 C CA . ILE A 1 81 ? -10.659 -0.180 -1.068 1.00 86.56 81 ILE A CA 1
ATOM 634 C C . ILE A 1 81 ? -10.409 1.246 -0.563 1.00 86.56 81 ILE A C 1
ATOM 636 O O . ILE A 1 81 ? -11.268 2.119 -0.727 1.00 86.56 81 ILE A O 1
ATOM 640 N N . PRO A 1 82 ? -9.228 1.512 0.015 1.00 86.75 82 PRO A N 1
ATOM 641 C CA . PRO A 1 82 ? -8.896 2.835 0.505 1.00 86.75 82 PRO A CA 1
ATOM 642 C C . PRO A 1 82 ? -8.689 3.824 -0.650 1.00 86.75 82 PRO A C 1
ATOM 644 O O . PRO A 1 82 ? -8.211 3.475 -1.735 1.00 86.75 82 PRO A O 1
ATOM 647 N N . GLN A 1 83 ? -9.025 5.090 -0.404 1.00 88.38 83 GLN A N 1
ATOM 648 C CA . GLN A 1 83 ? -8.881 6.150 -1.397 1.00 88.38 83 GLN A CA 1
ATOM 649 C C . GLN A 1 83 ? -7.418 6.285 -1.846 1.00 88.38 83 GLN A C 1
ATOM 651 O O . GLN A 1 83 ? -6.506 6.365 -1.028 1.00 88.38 83 GLN A O 1
ATOM 656 N N . GLY A 1 84 ? -7.202 6.338 -3.162 1.00 85.81 84 GLY A N 1
ATOM 657 C CA . GLY A 1 84 ? -5.869 6.460 -3.760 1.00 85.81 84 GLY A CA 1
ATOM 658 C C . GLY A 1 84 ? -5.214 5.130 -4.141 1.00 85.81 84 GLY A C 1
ATOM 659 O O . GLY A 1 84 ? -4.210 5.152 -4.848 1.00 85.81 84 GLY A O 1
ATOM 660 N N . ALA A 1 85 ? -5.793 3.987 -3.760 1.00 92.88 85 ALA A N 1
ATOM 661 C CA . ALA A 1 85 ? -5.356 2.678 -4.238 1.00 92.88 85 ALA A CA 1
ATOM 662 C C . ALA A 1 85 ? -6.187 2.199 -5.441 1.00 92.88 85 ALA A C 1
ATOM 664 O O . ALA A 1 85 ? -7.395 2.428 -5.527 1.00 92.88 85 ALA A O 1
ATOM 665 N N . LYS A 1 86 ? -5.536 1.502 -6.375 1.00 94.12 86 LYS A N 1
ATOM 666 C CA . LYS A 1 86 ? -6.178 0.829 -7.513 1.00 94.12 86 LYS A CA 1
ATOM 667 C C . LYS A 1 86 ? -6.484 -0.626 -7.172 1.00 94.12 86 LYS A C 1
ATOM 669 O O . LYS A 1 86 ? -5.732 -1.265 -6.446 1.00 94.12 86 LYS A O 1
ATOM 674 N N . VAL A 1 87 ? -7.539 -1.189 -7.752 1.00 93.12 87 VAL A N 1
ATOM 675 C CA . VAL A 1 87 ? -7.778 -2.637 -7.666 1.00 93.12 87 VAL A CA 1
ATOM 676 C C . VAL A 1 87 ? -6.647 -3.375 -8.378 1.00 93.12 87 VAL A C 1
ATOM 678 O O . VAL A 1 87 ? -6.398 -3.130 -9.559 1.00 93.12 87 VAL A O 1
ATOM 681 N N . TRP A 1 88 ? -5.987 -4.302 -7.689 1.00 93.75 88 TRP A N 1
ATOM 682 C CA . TRP A 1 88 ? -5.083 -5.244 -8.332 1.00 93.75 88 TRP A CA 1
ATOM 683 C C . TRP A 1 88 ? -5.859 -6.430 -8.894 1.00 93.75 88 TRP A C 1
ATOM 685 O O . TRP A 1 88 ? -6.629 -7.074 -8.179 1.00 93.75 88 TRP A O 1
ATOM 695 N N . ARG A 1 89 ? -5.624 -6.750 -10.169 1.00 91.69 89 ARG A N 1
ATOM 696 C CA . ARG A 1 89 ? -6.153 -7.954 -10.814 1.00 91.69 89 ARG A CA 1
ATOM 697 C C . ARG A 1 89 ? -5.002 -8.724 -11.452 1.00 91.69 89 ARG A C 1
ATOM 699 O O . ARG A 1 89 ? -4.345 -8.167 -12.330 1.00 91.69 89 ARG A O 1
ATOM 706 N N . PRO A 1 90 ? -4.736 -9.971 -11.031 1.00 88.31 90 PRO A N 1
ATOM 707 C CA . PRO A 1 90 ? -3.688 -10.770 -11.646 1.00 88.31 90 PRO A CA 1
ATOM 708 C C . PRO A 1 90 ? -4.051 -11.093 -13.102 1.00 88.31 90 PRO A C 1
ATOM 710 O O . PRO A 1 90 ? -5.203 -11.399 -13.410 1.00 88.31 90 PRO A O 1
ATOM 713 N N . GLY A 1 91 ? -3.063 -11.043 -13.993 1.00 88.94 91 GLY A N 1
ATOM 714 C CA . GLY A 1 91 ? -3.230 -11.333 -15.414 1.00 88.94 91 GLY A CA 1
ATOM 715 C C . GLY A 1 91 ? -1.888 -11.360 -16.152 1.00 88.94 91 GLY A C 1
ATOM 716 O O . GLY A 1 91 ? -0.882 -10.943 -15.582 1.00 88.94 91 GLY A O 1
ATOM 717 N N . PRO A 1 92 ? -1.851 -11.857 -17.398 1.00 87.56 92 PRO A N 1
ATOM 718 C CA . PRO A 1 92 ? -0.616 -11.944 -18.182 1.00 87.56 92 PRO A CA 1
ATOM 719 C C . PRO A 1 92 ? -0.029 -10.570 -18.541 1.00 87.56 92 PRO A C 1
ATOM 721 O O . PRO A 1 92 ? 1.182 -10.456 -18.690 1.00 87.56 92 PRO A O 1
ATOM 724 N N . ASP A 1 93 ? -0.873 -9.539 -18.614 1.00 87.25 93 ASP A N 1
ATOM 725 C CA . ASP A 1 93 ? -0.497 -8.184 -19.035 1.00 87.25 93 ASP A CA 1
ATOM 726 C C . ASP A 1 93 ? -0.464 -7.181 -17.865 1.00 87.25 93 ASP A C 1
ATOM 728 O O . ASP A 1 93 ? -0.507 -5.969 -18.076 1.00 87.25 93 ASP A O 1
ATOM 732 N N . VAL A 1 94 ? -0.456 -7.665 -16.614 1.00 88.75 94 VAL A N 1
ATOM 733 C CA . VAL A 1 94 ? -0.413 -6.784 -15.438 1.00 88.75 94 VAL A CA 1
ATOM 734 C C . VAL A 1 94 ? 1.019 -6.347 -15.140 1.00 88.75 94 VAL A C 1
ATOM 736 O O . VAL A 1 94 ? 1.950 -7.149 -15.199 1.00 88.75 94 VAL A O 1
ATOM 739 N N . GLU A 1 95 ? 1.186 -5.077 -14.769 1.00 85.19 95 GLU A N 1
ATOM 740 C CA . GLU A 1 95 ? 2.463 -4.571 -14.262 1.00 85.19 95 GLU A CA 1
ATOM 741 C C . GLU A 1 95 ? 2.938 -5.403 -13.054 1.00 85.19 95 GLU A C 1
ATOM 743 O O . GLU A 1 95 ? 2.133 -5.695 -12.155 1.00 85.19 95 GLU A O 1
ATOM 748 N N . PRO A 1 96 ? 4.231 -5.776 -12.996 1.00 90.62 96 PRO A N 1
ATOM 749 C CA . PRO A 1 96 ? 4.800 -6.461 -11.845 1.00 90.62 96 PRO A CA 1
ATOM 750 C C . PRO A 1 96 ? 4.623 -5.648 -10.562 1.00 90.62 96 PRO A C 1
ATOM 752 O O . PRO A 1 96 ? 4.651 -4.418 -10.582 1.00 90.62 96 PRO A O 1
ATOM 755 N N . ILE A 1 97 ? 4.468 -6.343 -9.436 1.00 92.62 97 ILE A N 1
ATOM 756 C CA . ILE A 1 97 ? 4.456 -5.732 -8.105 1.00 92.62 97 ILE A CA 1
ATOM 757 C C . ILE A 1 97 ? 5.869 -5.779 -7.524 1.00 92.62 97 ILE A C 1
ATOM 759 O O . ILE A 1 97 ? 6.420 -6.864 -7.343 1.00 92.62 97 ILE A O 1
ATOM 763 N N . ASP A 1 98 ? 6.426 -4.614 -7.195 1.00 92.31 98 ASP A N 1
ATOM 764 C CA . ASP A 1 98 ? 7.773 -4.501 -6.627 1.00 92.31 98 ASP A CA 1
ATOM 765 C C . ASP A 1 98 ? 7.791 -4.753 -5.113 1.00 92.31 98 ASP A C 1
ATOM 767 O O . ASP A 1 98 ? 8.764 -5.282 -4.571 1.00 92.31 98 ASP A O 1
ATOM 771 N N . LEU A 1 99 ? 6.719 -4.358 -4.416 1.00 91.88 99 LEU A N 1
ATOM 772 C CA . LEU A 1 99 ? 6.607 -4.460 -2.963 1.00 91.88 99 LEU A CA 1
ATOM 773 C C . LEU A 1 99 ? 5.203 -4.887 -2.529 1.00 91.88 99 LEU A C 1
ATOM 775 O O . LEU A 1 99 ? 4.204 -4.329 -2.974 1.00 91.88 99 LEU A O 1
ATOM 779 N N . ILE A 1 100 ? 5.136 -5.831 -1.591 1.00 92.12 100 ILE A N 1
ATOM 780 C CA . ILE A 1 100 ? 3.899 -6.237 -0.918 1.00 92.12 100 ILE A CA 1
ATOM 781 C C . ILE A 1 100 ? 3.984 -5.827 0.553 1.00 92.12 100 ILE A C 1
ATOM 783 O O . ILE A 1 100 ? 4.992 -6.090 1.209 1.00 92.12 100 ILE A O 1
ATOM 787 N N . ILE A 1 101 ? 2.924 -5.203 1.066 1.00 90.31 101 ILE A N 1
ATOM 788 C CA . ILE A 1 101 ? 2.773 -4.820 2.476 1.00 90.31 101 ILE A CA 1
ATOM 789 C C . ILE A 1 101 ? 1.540 -5.549 3.024 1.00 90.31 101 ILE A C 1
ATOM 791 O O . ILE A 1 101 ? 0.467 -5.428 2.432 1.00 90.31 101 ILE A O 1
ATOM 795 N N . SER A 1 102 ? 1.700 -6.320 4.109 1.00 84.19 102 SER A N 1
ATOM 796 C CA . SER A 1 102 ? 0.676 -7.218 4.681 1.00 84.19 102 SER A CA 1
ATOM 797 C C . SER A 1 102 ? 0.512 -7.089 6.186 1.00 84.19 102 SER A C 1
ATOM 799 O O . SER A 1 102 ? 1.576 -7.036 6.846 1.00 84.19 102 SER A O 1
#

Radius of gyration: 31.05 Å; chains: 1; bounding box: 87×68×52 Å

Sequence (102 aa):
MQ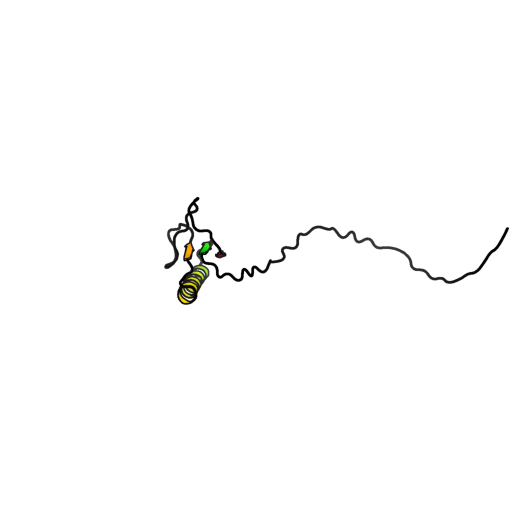NILVSLRGSPTTTHTSCNANPDTPDKTARRVTHGISPKSVLIVNKLRTKPVVEAIETLLKYISEKYPEVQVYHEDRPDIPQGAKVWRPGPDVEPIDLIIS

Foldseek 3Di:
DDDDDDDDDDDDDDDDDDDDDDPDDPPPPDDPDPPVDDWQEEEEEDDDDDPVVVVVVQVVLVVCCVPPVSHAYAYDPDPPDDPRHHHDDDDPPDDDHPYYDD